Protein AF-A0A7W4F060-F1 (afdb_monomer)

Solvent-accessible surface area (backbone atoms only — not comparable to full-atom values): 3507 Å² total; per-residue (Å²): 130,89,78,82,69,65,49,99,82,50,29,29,71,45,100,86,68,50,72,44,48,46,72,55,53,56,63,71,64,59,47,65,51,75,41,71,49,69,46,100,88,67,53,75,44,80,78,45,78,45,78,57,132

Sequence (53 aa):
KEDYEVDEEDRVTLINGENIPWEEVKRNGFDYISIVCETENGEKAEIVSLEL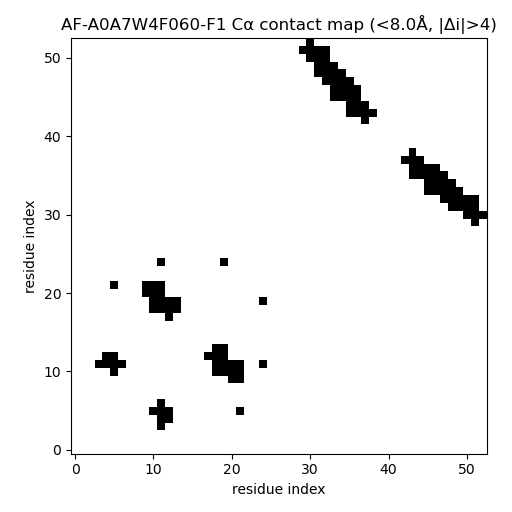A

Radius of gyration: 16.64 Å; Cα contacts (8 Å, |Δi|>4): 60; chains: 1; bounding box: 29×26×42 Å

Secondary structure (DSSP, 8-state):
-PPP-B-TTSEEE-TTS-EEEHHHHHHHT--EEEEEEE-TT--EEEEEEEE--

Mean predicted aligned error: 5.99 Å

Structure (mmCIF, N/CA/C/O backbone):
data_AF-A0A7W4F060-F1
#
_entry.id   AF-A0A7W4F060-F1
#
loop_
_atom_site.group_PDB
_atom_site.id
_atom_site.type_symbol
_atom_site.label_atom_id
_atom_site.label_alt_id
_atom_site.label_comp_id
_atom_site.label_asym_id
_atom_site.label_entity_id
_atom_site.label_seq_id
_atom_site.pdbx_PDB_ins_code
_atom_site.Cartn_x
_atom_site.Cartn_y
_atom_site.Cartn_z
_atom_site.occupancy
_atom_site.B_iso_or_equiv
_atom_site.auth_seq_id
_atom_site.auth_comp_id
_atom_site.auth_asym_id
_atom_site.auth_atom_id
_atom_site.pdbx_PDB_model_num
ATOM 1 N N . LYS A 1 1 ? 14.653 -0.110 3.593 1.00 51.75 1 LYS A N 1
ATOM 2 C CA . LYS A 1 1 ? 13.503 0.217 2.729 1.00 51.75 1 LYS A CA 1
ATOM 3 C C . LYS A 1 1 ? 14.137 0.853 1.513 1.00 51.75 1 LYS A C 1
ATOM 5 O O . LYS A 1 1 ? 14.818 1.846 1.711 1.00 51.75 1 LYS A O 1
ATOM 10 N N . GLU A 1 2 ? 14.131 0.185 0.365 1.00 57.78 2 GLU A N 1
ATOM 11 C CA . GLU A 1 2 ? 14.605 0.856 -0.847 1.00 57.78 2 GLU A CA 1
ATOM 12 C C . GLU A 1 2 ? 13.548 1.899 -1.191 1.00 57.78 2 GLU A C 1
ATOM 14 O O . GLU A 1 2 ? 12.361 1.577 -1.273 1.00 57.78 2 GLU A O 1
ATOM 19 N N . ASP A 1 3 ? 13.963 3.159 -1.217 1.00 77.69 3 ASP A N 1
ATOM 20 C CA . ASP A 1 3 ? 13.096 4.257 -1.608 1.00 77.69 3 ASP A CA 1
ATOM 21 C C . ASP A 1 3 ? 12.919 4.171 -3.129 1.00 77.69 3 ASP A C 1
ATOM 23 O O . ASP A 1 3 ? 13.894 4.026 -3.863 1.00 77.69 3 ASP A O 1
ATOM 27 N N . TYR A 1 4 ? 11.673 4.184 -3.603 1.00 84.62 4 TYR A N 1
ATOM 28 C CA . TYR A 1 4 ? 11.388 4.165 -5.036 1.00 84.62 4 TYR A CA 1
ATOM 29 C C . TYR A 1 4 ? 11.902 5.456 -5.684 1.00 84.62 4 TYR A C 1
ATOM 31 O O . TYR A 1 4 ? 11.628 6.549 -5.185 1.00 84.62 4 TYR A O 1
ATOM 39 N N . GLU A 1 5 ? 12.599 5.342 -6.814 1.00 90.69 5 GLU A N 1
ATOM 40 C CA . GLU A 1 5 ? 12.941 6.495 -7.648 1.00 90.69 5 GLU A CA 1
ATOM 41 C C . GLU A 1 5 ? 11.736 6.851 -8.527 1.00 90.69 5 GLU A C 1
ATOM 43 O O . GLU A 1 5 ? 11.331 6.071 -9.392 1.00 90.69 5 GLU A O 1
ATOM 48 N N . VAL A 1 6 ? 11.140 8.016 -8.259 1.00 93.62 6 VAL A N 1
ATOM 49 C CA . VAL A 1 6 ? 10.027 8.576 -9.035 1.00 93.62 6 VAL A CA 1
ATOM 50 C C . VAL A 1 6 ? 10.587 9.624 -9.996 1.00 93.62 6 VAL A C 1
ATOM 52 O O . VAL A 1 6 ? 11.344 10.501 -9.574 1.00 93.62 6 VAL A O 1
ATOM 55 N N . ASP A 1 7 ? 10.245 9.518 -11.277 1.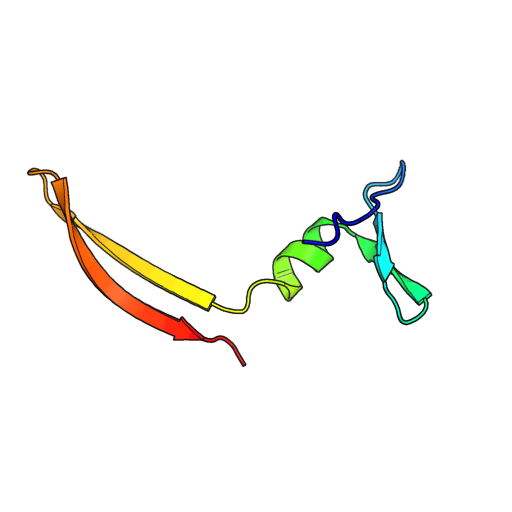00 94.06 7 ASP A N 1
ATOM 56 C CA . ASP A 1 7 ? 10.683 10.456 -12.315 1.00 94.06 7 ASP A CA 1
ATOM 57 C C . ASP A 1 7 ? 9.830 11.744 -12.375 1.00 94.06 7 ASP A C 1
ATOM 59 O O . ASP A 1 7 ? 8.897 11.942 -11.597 1.00 94.06 7 ASP A O 1
ATOM 63 N N . GLU A 1 8 ? 10.167 12.654 -13.298 1.00 95.06 8 GLU A N 1
ATOM 64 C CA . GLU A 1 8 ? 9.473 13.943 -13.477 1.00 95.06 8 GLU A CA 1
ATOM 65 C C . GLU A 1 8 ? 8.007 13.801 -13.934 1.00 95.06 8 GLU A C 1
ATOM 67 O O . GLU A 1 8 ? 7.252 14.772 -13.867 1.00 95.06 8 GLU A O 1
ATOM 72 N N . GLU A 1 9 ? 7.594 12.615 -14.391 1.00 96.38 9 GLU A N 1
ATOM 73 C CA . GLU A 1 9 ? 6.233 12.318 -14.851 1.00 96.38 9 GLU A CA 1
ATOM 74 C C . GLU A 1 9 ? 5.409 11.537 -13.804 1.00 96.38 9 GLU A C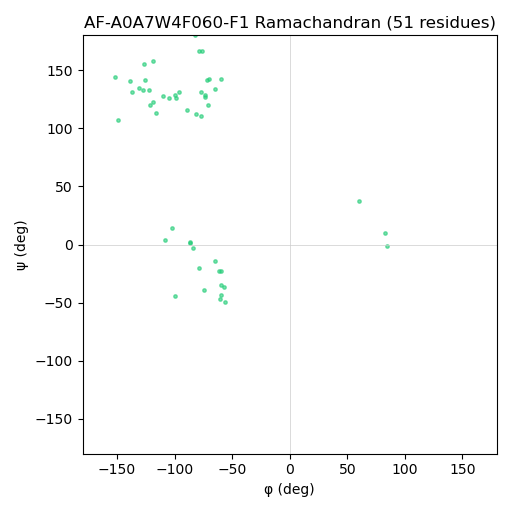 1
ATOM 76 O O . GLU A 1 9 ? 4.345 11.003 -14.132 1.00 96.38 9 GLU A O 1
ATOM 81 N N . ASP A 1 10 ? 5.877 11.469 -12.550 1.00 95.50 10 ASP A N 1
ATOM 82 C CA . ASP A 1 10 ? 5.282 10.688 -11.453 1.00 95.50 10 ASP A CA 1
ATOM 83 C C . ASP A 1 10 ? 5.221 9.173 -11.744 1.00 95.50 10 ASP A C 1
ATOM 85 O O . ASP A 1 10 ? 4.258 8.477 -11.383 1.00 95.50 10 ASP A O 1
ATOM 89 N N . ARG A 1 11 ? 6.248 8.628 -12.408 1.00 96.50 11 ARG A N 1
ATOM 90 C CA . ARG A 1 11 ? 6.335 7.205 -12.771 1.00 96.50 11 ARG A CA 1
ATOM 91 C C . ARG A 1 11 ? 7.539 6.536 -12.117 1.00 96.50 11 ARG A C 1
ATOM 93 O O . ARG A 1 11 ? 8.498 7.179 -11.704 1.00 96.50 11 ARG A O 1
ATOM 100 N N . VAL A 1 12 ? 7.459 5.214 -11.996 1.00 95.12 12 VAL A N 1
ATOM 101 C CA . VAL A 1 12 ? 8.490 4.364 -11.396 1.00 95.12 12 VAL A CA 1
ATOM 102 C C . VAL A 1 12 ? 8.837 3.242 -12.354 1.00 95.12 12 VAL A C 1
ATOM 104 O O . VAL A 1 12 ? 7.949 2.556 -12.868 1.00 95.12 12 VAL A O 1
ATOM 107 N N . THR A 1 13 ? 10.137 3.022 -12.543 1.00 95.12 13 THR A N 1
ATOM 108 C CA . THR A 1 13 ? 10.650 1.860 -13.271 1.00 95.12 13 THR A CA 1
ATOM 109 C C . THR A 1 13 ? 10.865 0.704 -12.297 1.00 95.12 13 THR A C 1
ATOM 111 O O . THR A 1 13 ? 11.681 0.786 -11.381 1.00 95.12 13 THR A O 1
ATOM 114 N N . LEU A 1 14 ? 10.106 -0.372 -12.477 1.00 91.44 14 L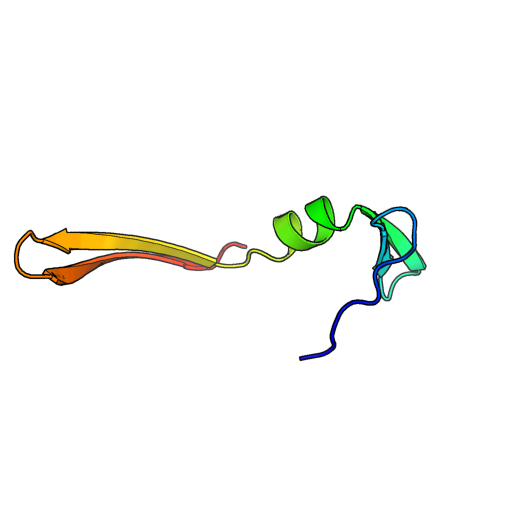EU A N 1
ATOM 115 C CA . LEU A 1 14 ? 10.168 -1.583 -11.668 1.00 91.44 14 LEU A CA 1
ATOM 116 C C . LEU A 1 14 ? 11.386 -2.444 -12.037 1.00 91.44 14 LEU A C 1
ATOM 118 O O . LEU A 1 14 ? 11.990 -2.292 -13.099 1.00 91.44 14 LEU A O 1
ATOM 122 N N . ILE A 1 15 ? 11.705 -3.431 -11.193 1.00 89.44 15 ILE A N 1
ATOM 123 C CA . ILE A 1 15 ? 12.852 -4.338 -11.399 1.00 89.44 15 ILE A CA 1
ATOM 124 C C . ILE A 1 15 ? 12.759 -5.164 -12.693 1.00 89.44 15 ILE A C 1
ATOM 126 O O . ILE A 1 15 ? 13.766 -5.663 -13.189 1.00 89.44 15 ILE A O 1
ATOM 130 N N . ASN A 1 16 ? 11.545 -5.341 -13.221 1.00 91.75 16 ASN A N 1
ATOM 131 C CA . ASN A 1 16 ? 11.278 -6.053 -14.469 1.00 91.75 16 ASN A CA 1
ATOM 132 C C . ASN A 1 16 ? 11.381 -5.139 -15.709 1.00 91.75 16 ASN A C 1
ATOM 134 O O . ASN A 1 16 ? 11.170 -5.609 -16.825 1.00 91.75 16 ASN A O 1
ATOM 138 N N . GLY A 1 17 ? 11.711 -3.856 -15.522 1.00 93.44 17 GLY A N 1
ATOM 139 C CA . GLY A 1 17 ? 11.822 -2.850 -16.577 1.00 93.44 17 GLY A CA 1
ATOM 140 C C . GLY A 1 17 ? 10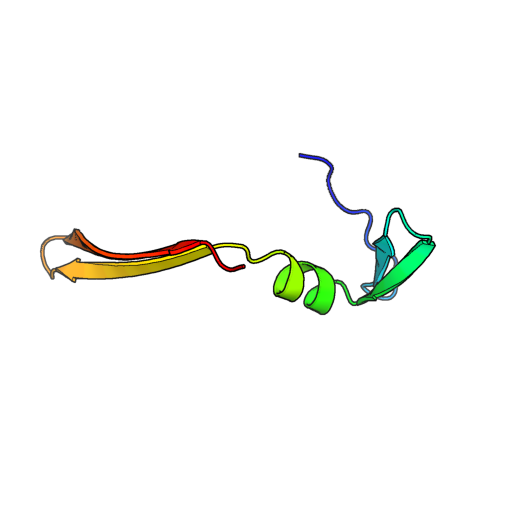.502 -2.186 -16.974 1.00 93.44 17 GLY A C 1
ATOM 141 O O . GLY A 1 17 ? 10.516 -1.305 -17.832 1.00 93.44 17 GLY A O 1
ATOM 142 N N . GLU A 1 18 ? 9.368 -2.573 -16.380 1.00 94.69 18 GLU A N 1
ATOM 143 C CA . GLU A 1 18 ? 8.099 -1.876 -16.599 1.00 94.69 18 GLU A CA 1
ATOM 144 C C . GLU A 1 18 ? 8.124 -0.498 -15.946 1.00 94.69 18 GLU A C 1
ATOM 146 O O . GLU A 1 18 ? 8.651 -0.327 -14.851 1.00 94.69 18 GLU A O 1
ATOM 151 N N . ASN A 1 19 ? 7.517 0.483 -16.607 1.00 95.44 19 ASN A N 1
ATOM 152 C CA . ASN A 1 19 ? 7.405 1.836 -16.092 1.00 95.44 19 ASN A CA 1
ATOM 153 C C . ASN A 1 19 ? 5.922 2.157 -15.866 1.00 95.44 19 ASN A C 1
ATOM 155 O O . ASN A 1 19 ? 5.143 2.218 -16.823 1.00 95.44 19 ASN A O 1
ATOM 159 N N . ILE A 1 20 ? 5.527 2.320 -14.604 1.00 95.62 20 ILE A N 1
ATOM 160 C CA . ILE A 1 20 ? 4.125 2.476 -14.188 1.00 95.62 20 ILE A CA 1
ATOM 161 C C . ILE A 1 20 ? 3.929 3.741 -13.341 1.00 95.62 20 ILE A C 1
ATOM 163 O O . ILE A 1 20 ? 4.884 4.206 -12.718 1.00 95.62 20 ILE A O 1
ATOM 167 N N . PRO A 1 21 ? 2.712 4.316 -13.289 1.00 96.56 21 PRO A N 1
ATOM 168 C CA . PRO A 1 21 ? 2.433 5.467 -12.434 1.00 96.56 21 PRO A CA 1
ATOM 169 C C . PRO A 1 21 ? 2.682 5.153 -10.955 1.00 96.56 21 PRO A C 1
ATOM 171 O O . PRO A 1 21 ? 2.315 4.079 -10.471 1.00 96.56 21 PRO A O 1
ATOM 174 N N . TRP A 1 22 ? 3.214 6.114 -10.203 1.00 93.56 22 TRP A N 1
ATOM 175 C CA . TRP A 1 22 ? 3.466 5.961 -8.769 1.00 93.56 22 TRP A CA 1
ATOM 176 C C . TRP A 1 22 ? 2.202 5.611 -7.966 1.00 93.56 22 TRP A C 1
ATOM 178 O O . TRP A 1 22 ? 2.243 4.795 -7.045 1.00 93.56 22 TRP A O 1
ATOM 188 N N . GLU A 1 23 ? 1.045 6.165 -8.342 1.00 92.25 23 GLU A N 1
ATOM 189 C CA . GLU A 1 23 ? -0.243 5.797 -7.733 1.00 92.25 23 GLU A CA 1
ATOM 190 C C . GLU A 1 23 ? -0.575 4.309 -7.890 1.00 92.25 23 GLU A C 1
ATOM 192 O O . GLU A 1 23 ? -1.144 3.694 -6.987 1.00 92.25 23 GLU A 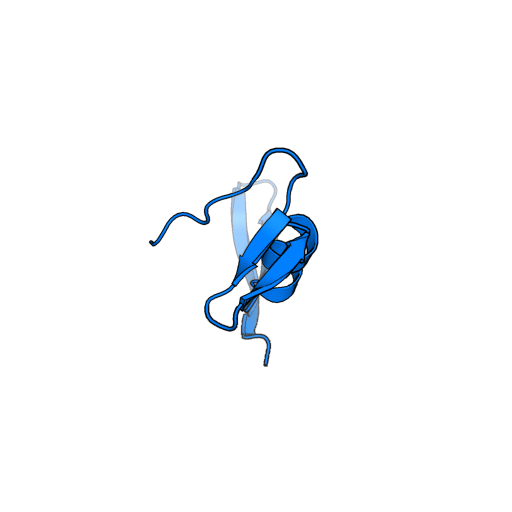O 1
ATOM 197 N N . GLU A 1 24 ? -0.189 3.706 -9.012 1.00 93.62 24 GLU A N 1
ATOM 198 C CA . GLU A 1 24 ? -0.401 2.284 -9.249 1.00 93.62 24 GLU A CA 1
ATOM 199 C C . GLU A 1 24 ? 0.561 1.424 -8.427 1.00 93.62 24 GLU A C 1
ATOM 201 O O . GLU A 1 24 ? 0.125 0.429 -7.848 1.00 93.62 24 GLU A O 1
ATOM 206 N N . VAL A 1 25 ? 1.825 1.844 -8.284 1.00 91.62 25 VAL A N 1
ATOM 207 C CA . VAL A 1 25 ? 2.788 1.189 -7.381 1.00 91.62 25 VAL A CA 1
ATOM 208 C C . VAL A 1 25 ? 2.235 1.142 -5.962 1.00 91.62 25 VAL A C 1
ATOM 210 O O . VAL A 1 25 ? 2.197 0.075 -5.355 1.00 91.62 25 VAL A O 1
ATOM 213 N N . LYS A 1 26 ? 1.754 2.277 -5.439 1.00 89.12 26 LYS A N 1
ATOM 214 C CA . LYS A 1 26 ? 1.176 2.343 -4.091 1.00 89.12 26 LYS A CA 1
ATOM 215 C C . LYS A 1 26 ? -0.033 1.430 -3.955 1.00 89.12 26 LYS A C 1
ATOM 217 O O . LYS A 1 26 ? -0.110 0.680 -2.991 1.00 89.12 26 LYS A O 1
ATOM 222 N N . ARG A 1 27 ? -0.953 1.469 -4.926 1.00 88.44 27 ARG A N 1
ATOM 223 C CA . ARG A 1 27 ? -2.157 0.630 -4.915 1.00 88.44 27 ARG A CA 1
ATOM 224 C C . ARG A 1 27 ? -1.815 -0.859 -4.904 1.00 88.44 27 ARG A C 1
ATOM 226 O O . ARG A 1 27 ? -2.439 -1.610 -4.165 1.00 88.44 27 ARG A O 1
ATOM 233 N N . ASN A 1 28 ? -0.848 -1.266 -5.718 1.00 86.94 28 ASN A N 1
ATOM 234 C CA . ASN A 1 28 ? -0.440 -2.664 -5.834 1.00 86.94 28 ASN A CA 1
ATOM 235 C C . ASN A 1 28 ? 0.472 -3.102 -4.674 1.00 86.94 28 ASN A C 1
ATOM 237 O O . ASN A 1 28 ? 0.603 -4.293 -4.426 1.00 86.94 28 ASN A O 1
ATOM 241 N N . GLY A 1 29 ? 1.099 -2.153 -3.974 1.00 86.44 29 GLY A N 1
ATOM 242 C CA . GLY A 1 29 ? 1.950 -2.405 -2.814 1.00 86.44 29 GLY A CA 1
ATOM 243 C C . GLY A 1 29 ? 1.197 -2.548 -1.491 1.00 86.44 29 GLY A C 1
ATOM 244 O O . GLY A 1 29 ? 1.839 -2.791 -0.475 1.00 86.44 29 GLY A O 1
ATOM 245 N N . PHE A 1 30 ? -0.130 -2.377 -1.471 1.00 87.94 30 PHE A N 1
ATOM 246 C CA . PHE A 1 30 ? -0.928 -2.685 -0.286 1.00 87.94 30 PHE A CA 1
ATOM 247 C C . PHE A 1 30 ? -1.124 -4.198 -0.176 1.00 87.94 30 PHE A C 1
ATOM 249 O O . PHE A 1 30 ? -1.864 -4.795 -0.953 1.00 87.94 30 PHE A O 1
ATOM 256 N N . ASP A 1 31 ? -0.493 -4.792 0.826 1.00 89.12 31 ASP A N 1
ATOM 257 C CA . ASP A 1 31 ? -0.553 -6.214 1.169 1.00 89.12 31 ASP A CA 1
ATOM 258 C C . ASP A 1 31 ? -1.350 -6.472 2.457 1.00 89.12 31 ASP A C 1
ATOM 260 O O . ASP A 1 31 ? -1.459 -7.605 2.906 1.00 89.12 31 ASP A O 1
ATOM 264 N N . TYR A 1 32 ? -1.943 -5.437 3.056 1.00 92.00 32 TYR A N 1
ATOM 265 C CA . TYR A 1 32 ? -2.596 -5.540 4.356 1.00 92.00 32 TYR A CA 1
ATOM 266 C C . TYR A 1 32 ? -3.736 -4.531 4.526 1.00 92.00 32 TYR A C 1
ATOM 268 O O . TYR A 1 32 ? -3.655 -3.381 4.084 1.00 92.00 32 TYR A O 1
ATOM 276 N N . ILE A 1 33 ? -4.795 -4.944 5.226 1.00 92.06 33 ILE A N 1
ATOM 277 C CA . ILE A 1 33 ? -5.888 -4.075 5.665 1.00 92.06 33 ILE A CA 1
ATOM 278 C C . ILE A 1 33 ? -6.196 -4.276 7.154 1.00 92.06 33 ILE A C 1
ATOM 280 O O . ILE A 1 33 ? -6.349 -5.402 7.629 1.00 92.06 33 ILE A O 1
ATOM 284 N N . SER A 1 34 ? -6.356 -3.162 7.878 1.00 95.50 34 SER A N 1
ATOM 285 C CA . SER A 1 34 ? -6.821 -3.137 9.270 1.00 95.50 34 SER A CA 1
ATOM 286 C C .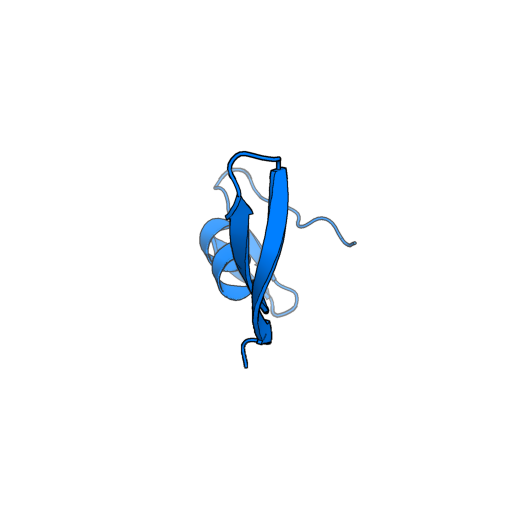 SER A 1 34 ? -8.026 -2.223 9.433 1.00 95.50 34 SER A C 1
ATOM 288 O O . SER A 1 34 ? -8.086 -1.140 8.847 1.00 95.50 34 SER A O 1
ATOM 290 N N . ILE A 1 35 ? -8.976 -2.648 10.263 1.00 96.19 35 ILE A N 1
ATOM 291 C CA . ILE A 1 35 ? -10.103 -1.831 10.709 1.00 96.19 35 ILE A CA 1
ATOM 292 C C . ILE A 1 35 ? -10.039 -1.754 12.228 1.00 96.19 35 ILE A C 1
ATOM 294 O O . ILE A 1 35 ? -10.137 -2.773 12.911 1.00 96.19 35 ILE A O 1
ATOM 298 N N . VAL A 1 36 ? -9.926 -0.535 12.750 1.00 96.94 36 VAL A N 1
ATOM 299 C CA . VAL A 1 36 ? -9.850 -0.253 14.185 1.00 96.94 36 VAL A CA 1
ATOM 300 C C . VAL A 1 36 ? -10.987 0.687 14.565 1.00 96.94 36 VAL A C 1
ATOM 302 O O . VAL A 1 36 ? -11.217 1.693 13.895 1.00 96.94 36 VAL A O 1
ATOM 305 N N . CYS A 1 37 ? -11.692 0.366 15.646 1.00 96.69 37 CYS A N 1
ATOM 306 C CA . CYS A 1 37 ? -12.640 1.271 16.283 1.00 96.69 37 CYS A CA 1
ATOM 307 C C . CYS A 1 37 ? -11.953 1.979 17.449 1.00 96.69 37 CYS A C 1
ATOM 309 O O . CYS A 1 37 ? -11.307 1.327 18.269 1.00 96.69 37 CYS A O 1
ATOM 311 N N . GLU A 1 38 ? -12.097 3.299 17.514 1.00 97.62 38 GLU A N 1
ATOM 312 C CA . GLU A 1 38 ? -11.640 4.115 18.635 1.00 97.62 38 GLU A CA 1
ATOM 313 C C . GLU A 1 38 ? -12.856 4.639 19.405 1.00 97.62 38 GLU A C 1
ATOM 315 O O . GLU A 1 38 ? -13.786 5.188 18.811 1.00 97.62 38 GLU A O 1
ATOM 320 N N . THR A 1 39 ? -12.878 4.431 20.721 1.00 95.38 39 THR A N 1
ATOM 321 C CA . THR A 1 39 ? -13.950 4.929 21.592 1.00 95.38 39 THR A CA 1
ATOM 322 C C . THR A 1 39 ? -13.764 6.414 21.903 1.00 95.38 39 THR A C 1
ATOM 324 O O . THR A 1 39 ? -12.683 6.969 21.722 1.00 95.38 39 THR A O 1
ATOM 327 N N . GLU A 1 40 ? -14.793 7.069 22.452 1.00 96.56 40 GLU A N 1
ATOM 328 C CA . GLU A 1 40 ? -14.694 8.471 22.900 1.00 96.56 40 GLU A CA 1
ATOM 329 C C . GLU A 1 40 ? -13.614 8.688 23.976 1.00 96.56 40 GLU A C 1
ATOM 331 O O . GLU A 1 40 ? -13.092 9.791 24.117 1.00 96.56 40 GLU A O 1
ATOM 336 N N . ASN A 1 41 ? -13.242 7.630 24.706 1.00 96.62 41 ASN A N 1
ATOM 337 C CA . ASN A 1 41 ? -12.171 7.656 25.703 1.00 96.62 41 AS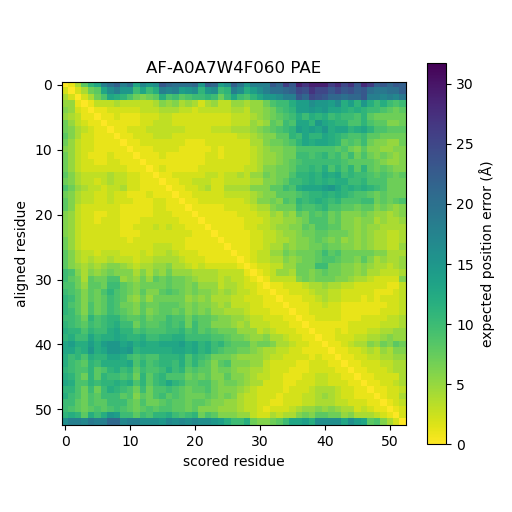N A CA 1
ATOM 338 C C . ASN A 1 41 ? -10.776 7.390 25.097 1.00 96.62 41 ASN A C 1
ATOM 340 O O . ASN A 1 41 ? -9.794 7.340 25.838 1.00 96.62 41 ASN A O 1
ATOM 344 N N . GLY A 1 42 ? -10.677 7.207 23.774 1.00 95.94 42 GLY A N 1
ATOM 345 C CA . GLY A 1 42 ? -9.430 6.945 23.048 1.00 95.94 42 GLY A CA 1
ATOM 346 C C . GLY A 1 42 ? -8.974 5.482 23.060 1.00 95.94 42 GLY A C 1
ATOM 347 O O . GLY A 1 42 ? -7.846 5.180 22.667 1.00 95.94 42 GLY A O 1
ATOM 348 N N . GLU A 1 43 ? -9.813 4.553 23.522 1.00 96.75 43 GLU A N 1
ATOM 349 C CA . GLU A 1 43 ? -9.475 3.127 23.513 1.00 96.75 43 GLU A CA 1
ATOM 350 C C . GLU A 1 43 ? -9.637 2.555 22.107 1.00 96.75 43 GLU A C 1
ATOM 352 O O . GLU A 1 43 ? -10.675 2.744 21.475 1.00 96.75 43 GLU A O 1
ATOM 357 N N . LYS A 1 44 ? -8.624 1.829 21.629 1.00 96.94 44 LYS A N 1
ATOM 358 C CA . LYS A 1 44 ? -8.604 1.240 20.287 1.00 96.94 44 LYS A CA 1
ATOM 359 C C . LYS A 1 44 ? -8.849 -0.260 20.348 1.00 96.94 44 LYS A C 1
ATOM 361 O O . LYS A 1 44 ? -8.122 -0.976 21.033 1.00 96.94 44 LYS A O 1
ATOM 366 N N . ALA A 1 45 ? -9.837 -0.728 19.596 1.00 95.38 45 ALA A N 1
ATOM 367 C CA . ALA A 1 45 ? -10.131 -2.141 19.404 1.00 95.38 45 ALA A CA 1
ATOM 368 C C . ALA A 1 45 ? -9.991 -2.503 17.921 1.00 95.38 45 ALA A C 1
ATOM 370 O O . ALA A 1 45 ? -10.651 -1.913 17.063 1.00 95.38 45 ALA A O 1
ATOM 371 N N . GLU A 1 46 ? -9.130 -3.474 17.622 1.00 96.19 46 GLU A N 1
ATOM 372 C CA . GLU A 1 46 ? -8.999 -4.034 16.277 1.00 96.19 46 GLU A CA 1
ATOM 373 C C . GLU A 1 46 ? -10.210 -4.924 15.966 1.00 96.19 46 GLU A C 1
ATOM 375 O O . GLU A 1 46 ? -10.563 -5.814 16.740 1.00 96.19 46 GLU A O 1
ATOM 380 N N . ILE A 1 47 ? -10.867 -4.649 14.841 1.00 96.44 47 ILE A N 1
ATOM 381 C CA . ILE A 1 47 ? -12.036 -5.387 14.349 1.00 96.44 47 ILE A CA 1
ATOM 382 C C . ILE A 1 47 ? -11.606 -6.374 13.263 1.00 96.44 47 ILE A C 1
ATOM 384 O O . ILE A 1 47 ? -12.064 -7.515 13.246 1.00 96.44 47 ILE A O 1
ATOM 388 N N . VAL A 1 48 ? -10.749 -5.930 12.341 1.00 95.75 48 VAL A N 1
ATOM 389 C CA . VAL A 1 48 ? -10.259 -6.727 11.210 1.00 95.75 48 VAL A CA 1
ATOM 390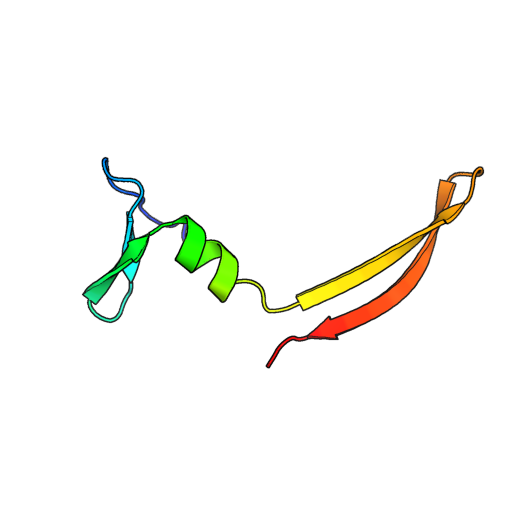 C C . VAL A 1 48 ? -8.774 -6.461 11.028 1.00 95.75 48 VAL A C 1
ATOM 392 O O . VAL A 1 48 ? -8.342 -5.318 11.138 1.00 95.75 48 VAL A O 1
ATOM 395 N N . SER A 1 49 ? -8.028 -7.513 10.713 1.00 94.94 49 SER A N 1
ATOM 396 C CA . SER A 1 49 ? -6.608 -7.483 10.376 1.00 94.94 49 SER A CA 1
ATOM 397 C C . SER A 1 49 ? -6.362 -8.625 9.400 1.00 94.94 49 SER A C 1
ATOM 399 O O . SER A 1 49 ? -6.495 -9.793 9.772 1.00 94.94 49 SER A O 1
ATOM 401 N N . LEU A 1 50 ? -6.155 -8.295 8.127 1.00 94.88 50 LEU A N 1
ATOM 402 C CA . LEU A 1 50 ? -6.051 -9.276 7.048 1.00 94.88 50 LEU A CA 1
ATOM 403 C C . LEU A 1 50 ? -4.911 -8.908 6.106 1.00 94.88 50 LEU A C 1
ATOM 405 O O . LEU A 1 50 ? -4.838 -7.783 5.620 1.00 94.88 50 LEU A O 1
ATOM 409 N N . GLU A 1 51 ? -4.074 -9.896 5.816 1.00 91.00 51 GLU A N 1
ATOM 410 C CA . GLU A 1 51 ? -3.140 -9.873 4.691 1.00 91.00 51 GLU A CA 1
ATOM 411 C C . GLU A 1 51 ? -3.927 -10.025 3.373 1.00 91.00 51 GLU A C 1
ATOM 413 O O . GLU A 1 51 ? -4.905 -10.780 3.302 1.00 91.00 51 GLU A O 1
ATOM 418 N N . LEU A 1 52 ? -3.512 -9.307 2.334 1.00 83.38 52 LEU A N 1
ATOM 419 C CA . LEU A 1 52 ? -4.077 -9.322 0.989 1.00 83.38 52 LEU A CA 1
ATOM 420 C C . LEU A 1 52 ? -3.201 -10.226 0.105 1.00 83.38 52 LEU A C 1
ATOM 422 O O . LEU A 1 52 ? -1.985 -10.060 0.061 1.00 83.38 52 LEU A O 1
ATOM 426 N N . ALA A 1 53 ? -3.825 -11.205 -0.556 1.00 74.19 53 ALA A N 1
ATOM 427 C CA . ALA A 1 53 ? -3.169 -12.188 -1.426 1.00 74.19 53 ALA A CA 1
ATOM 428 C C . ALA A 1 53 ? -3.308 -11.842 -2.913 1.00 74.19 53 ALA A C 1
ATOM 430 O O . ALA A 1 53 ? -4.368 -11.283 -3.284 1.00 74.19 53 ALA A O 1
#

Nearest PDB structures (foldseek):
  8a9y-assembly1_I  TM=5.290E-01  e=4.706E+00  Bacteroides thetaiotaomicron VPI-5482
  2v79-assembly1_B  TM=4.243E-01  e=2.095E+00  Bacillus subtilis
  6bc0-assembly1_A  TM=3.181E-01  e=2.860E+00  Homo sapiens

pLDDT: mean 91.3, std 8.66, range [51.75, 97.62]

Foldseek 3Di:
DPDFDADPVQWGQDPVRDIGHVVVVVVVPQQWDWDWDADPVRDIDTDDIDGHD